Protein AF-Q16V34-F1 (afdb_monomer_lite)

pLDDT: mean 76.79, std 18.2, range [42.53, 96.88]

Structure (mmCIF, N/CA/C/O backbone):
data_AF-Q16V34-F1
#
_entry.id   AF-Q16V34-F1
#
loop_
_atom_site.group_PDB
_atom_site.id
_atom_site.type_symbol
_atom_site.label_atom_id
_atom_site.label_alt_id
_atom_site.label_comp_id
_atom_site.label_asym_id
_atom_site.label_entity_id
_atom_site.label_seq_id
_atom_site.pdbx_PDB_ins_code
_atom_site.Cartn_x
_atom_site.Cartn_y
_atom_site.Cartn_z
_atom_site.occupancy
_atom_site.B_iso_or_equiv
_atom_site.auth_seq_id
_atom_site.auth_comp_id
_atom_site.auth_asym_id
_atom_site.auth_atom_id
_atom_site.pdbx_PDB_model_num
ATOM 1 N N . MET A 1 1 ? 2.512 -23.442 2.640 1.00 48.47 1 MET A N 1
ATOM 2 C CA . MET A 1 1 ? 1.755 -24.605 2.116 1.00 48.47 1 MET A CA 1
ATOM 3 C C . MET A 1 1 ? 1.877 -24.792 0.602 1.00 48.47 1 MET A C 1
ATOM 5 O O . MET A 1 1 ? 2.194 -25.900 0.205 1.00 48.47 1 MET A O 1
ATOM 9 N N . MET A 1 2 ? 1.726 -23.759 -0.244 1.00 46.34 2 MET A N 1
ATOM 10 C CA . MET A 1 2 ? 1.827 -23.896 -1.720 1.00 46.34 2 MET A CA 1
ATOM 11 C C . MET A 1 2 ? 3.150 -24.484 -2.243 1.00 46.34 2 MET A C 1
ATOM 13 O O . MET A 1 2 ? 3.171 -25.165 -3.259 1.00 46.34 2 MET A O 1
ATOM 17 N N . ARG A 1 3 ? 4.257 -24.281 -1.520 1.00 52.34 3 ARG A N 1
ATOM 18 C CA . ARG A 1 3 ? 5.575 -24.823 -1.887 1.00 52.34 3 ARG A CA 1
ATOM 19 C C . ARG A 1 3 ? 5.740 -26.327 -1.627 1.00 52.34 3 ARG A C 1
ATOM 21 O O . ARG A 1 3 ? 6.699 -26.908 -2.115 1.00 52.34 3 ARG A O 1
ATOM 28 N N . ALA A 1 4 ? 4.843 -26.936 -0.849 1.00 61.03 4 ALA A N 1
ATOM 29 C CA . ALA A 1 4 ? 4.933 -28.345 -0.468 1.00 61.03 4 ALA A CA 1
ATOM 30 C C . ALA A 1 4 ? 4.191 -29.282 -1.440 1.00 61.03 4 ALA A C 1
ATOM 32 O O . ALA A 1 4 ? 4.512 -30.464 -1.491 1.00 61.03 4 ALA A O 1
ATOM 33 N N . MET A 1 5 ? 3.211 -28.780 -2.209 1.00 62.06 5 MET A N 1
ATOM 34 C CA . MET A 1 5 ? 2.374 -29.595 -3.106 1.00 62.06 5 MET A CA 1
ATOM 35 C C . MET A 1 5 ? 1.977 -28.814 -4.378 1.00 62.06 5 MET A C 1
ATOM 37 O O . MET A 1 5 ? 0.828 -28.385 -4.503 1.00 62.06 5 MET A O 1
ATOM 41 N N . PRO A 1 6 ? 2.908 -28.616 -5.332 1.00 67.69 6 PRO A N 1
ATOM 42 C CA . PRO A 1 6 ? 2.662 -27.821 -6.541 1.00 67.69 6 PRO A CA 1
ATOM 43 C C . PRO A 1 6 ? 1.556 -28.414 -7.429 1.00 67.69 6 PRO A C 1
ATOM 45 O O . PRO A 1 6 ? 0.730 -27.679 -7.956 1.00 67.69 6 PRO A O 1
ATOM 48 N N . THR A 1 7 ? 1.461 -29.744 -7.503 1.00 68.75 7 THR A N 1
ATOM 49 C CA . THR A 1 7 ? 0.440 -30.446 -8.297 1.00 68.75 7 THR A CA 1
ATOM 50 C C . THR A 1 7 ? -0.974 -30.294 -7.738 1.00 68.75 7 THR A C 1
ATOM 52 O O . THR A 1 7 ? -1.932 -30.359 -8.499 1.00 68.75 7 THR A O 1
ATOM 55 N N . LEU A 1 8 ? -1.130 -30.087 -6.423 1.00 62.75 8 LEU A N 1
ATOM 56 C CA . LEU A 1 8 ? -2.434 -29.844 -5.801 1.00 62.75 8 LEU A CA 1
ATOM 57 C C . LEU A 1 8 ? -2.880 -28.396 -6.024 1.00 62.75 8 LEU A C 1
ATOM 59 O O . LEU A 1 8 ? -4.043 -28.180 -6.332 1.00 62.75 8 LEU A O 1
ATOM 63 N N . ALA A 1 9 ? -1.961 -27.429 -5.929 1.00 64.06 9 ALA A N 1
ATOM 64 C CA . ALA A 1 9 ? -2.246 -26.020 -6.209 1.00 64.06 9 ALA A CA 1
ATOM 65 C C . ALA A 1 9 ? -2.668 -25.799 -7.674 1.00 64.06 9 ALA A C 1
ATOM 67 O O . ALA A 1 9 ? -3.655 -25.112 -7.927 1.00 64.06 9 ALA A O 1
ATOM 68 N N . GLU A 1 10 ? -1.989 -26.466 -8.615 1.00 64.12 10 GLU A N 1
ATOM 69 C CA . GLU A 1 10 ? -2.307 -26.418 -10.049 1.00 64.12 10 GLU A CA 1
ATOM 70 C C . GLU A 1 10 ? -3.673 -27.058 -10.364 1.00 64.12 10 GLU A C 1
ATOM 72 O O . GLU A 1 10 ? -4.436 -26.540 -11.174 1.00 64.12 10 GLU A O 1
ATOM 77 N N . LYS A 1 11 ? -4.040 -28.144 -9.667 1.00 61.06 11 LYS A N 1
ATOM 78 C CA . LYS A 1 11 ? -5.344 -28.811 -9.842 1.00 61.06 11 LYS A CA 1
ATOM 79 C C . LYS A 1 11 ? -6.509 -28.086 -9.167 1.00 61.06 11 LYS A C 1
ATOM 81 O O . LYS A 1 11 ? -7.649 -28.274 -9.580 1.00 61.06 11 LYS A O 1
ATOM 86 N N . LEU A 1 12 ? -6.235 -27.311 -8.116 1.00 62.28 12 LEU A N 1
ATOM 87 C CA . LEU A 1 12 ? -7.243 -26.551 -7.373 1.00 62.28 12 LEU A CA 1
ATOM 88 C C . LEU A 1 12 ? -7.446 -25.131 -7.932 1.00 62.28 12 LEU A C 1
ATOM 90 O O . LEU A 1 12 ? -8.320 -24.426 -7.436 1.00 62.28 12 LEU A O 1
ATOM 94 N N . GLY A 1 13 ? -6.655 -24.709 -8.931 1.00 57.03 13 GLY A N 1
ATOM 95 C CA . GLY A 1 13 ? -6.744 -23.374 -9.537 1.00 57.03 13 GLY A CA 1
ATOM 96 C C . GLY A 1 13 ? -6.521 -22.236 -8.538 1.00 57.03 13 GLY A C 1
ATOM 97 O O . GLY A 1 13 ? -7.044 -21.141 -8.722 1.00 57.03 13 GLY A O 1
ATOM 98 N N . VAL A 1 14 ? -5.805 -22.504 -7.441 1.00 56.59 14 VAL A N 1
ATOM 99 C CA . VAL A 1 14 ? -5.553 -21.508 -6.397 1.00 56.59 14 VAL A CA 1
ATOM 100 C C . VAL A 1 14 ? -4.326 -20.713 -6.807 1.00 56.59 14 VAL A C 1
ATOM 102 O O . VAL A 1 14 ? -3.196 -21.052 -6.448 1.00 56.59 14 VAL A O 1
ATOM 105 N N . ASP A 1 15 ? -4.564 -19.654 -7.571 1.00 58.22 15 ASP A N 1
ATOM 106 C CA . ASP A 1 15 ? -3.575 -18.607 -7.752 1.00 58.22 15 ASP A CA 1
ATOM 107 C C . ASP A 1 15 ? -3.420 -17.832 -6.438 1.00 58.22 15 ASP A C 1
ATOM 109 O O . ASP A 1 15 ? -4.386 -17.512 -5.745 1.00 58.22 15 ASP A O 1
ATOM 113 N N . LEU A 1 16 ? -2.173 -17.523 -6.079 1.00 61.59 16 LEU A N 1
ATOM 114 C CA . LEU A 1 16 ? -1.852 -16.710 -4.900 1.00 61.59 16 LEU A CA 1
ATOM 115 C C . LEU A 1 16 ? -2.504 -15.314 -4.971 1.00 61.59 16 LEU A C 1
ATOM 117 O O . LEU A 1 16 ? -2.696 -14.666 -3.944 1.00 61.59 16 LEU A O 1
ATOM 121 N N . LEU A 1 17 ? -2.823 -14.855 -6.182 1.00 67.50 17 LEU A N 1
ATOM 122 C CA . LEU A 1 17 ? -3.460 -13.583 -6.488 1.00 67.50 17 LEU A CA 1
ATOM 123 C C . LEU A 1 17 ? -4.469 -13.793 -7.604 1.00 67.50 17 LEU A C 1
ATOM 125 O O . LEU A 1 17 ? -4.138 -14.382 -8.629 1.00 67.50 17 LEU A O 1
ATOM 129 N N . ASP A 1 18 ? -5.653 -13.221 -7.439 1.00 82.44 18 ASP A N 1
ATOM 130 C CA . ASP A 1 18 ? -6.615 -13.148 -8.526 1.00 82.44 18 ASP A CA 1
ATOM 131 C C . ASP A 1 18 ? -6.058 -12.325 -9.705 1.00 82.44 18 ASP A C 1
ATOM 133 O O . ASP A 1 18 ? -5.374 -11.305 -9.528 1.00 82.44 18 ASP A O 1
ATOM 137 N N . ALA A 1 19 ? -6.346 -12.773 -10.927 1.00 82.19 19 ALA A N 1
ATOM 138 C CA . ALA A 1 19 ? -5.830 -12.168 -12.149 1.00 82.19 19 ALA A CA 1
ATOM 139 C C . ALA A 1 19 ? -6.340 -10.729 -12.335 1.00 82.19 19 ALA A C 1
ATOM 141 O O . ALA A 1 19 ? -5.609 -9.870 -12.847 1.00 82.19 19 ALA A O 1
ATOM 142 N N . GLU A 1 20 ? -7.566 -10.442 -11.888 1.00 86.75 20 GLU A N 1
ATOM 143 C CA . GLU A 1 20 ? -8.123 -9.090 -11.904 1.00 86.75 20 GLU A CA 1
ATOM 144 C C . GLU A 1 20 ? -7.368 -8.176 -10.931 1.00 86.75 20 GLU A C 1
ATOM 146 O O . GLU A 1 20 ? -6.897 -7.102 -11.325 1.00 86.75 20 GLU A O 1
ATOM 151 N N . ALA A 1 21 ? -7.142 -8.642 -9.698 1.00 86.50 21 ALA A N 1
ATOM 152 C CA . ALA A 1 21 ? -6.371 -7.917 -8.690 1.00 86.50 21 ALA A CA 1
ATOM 153 C C . ALA A 1 21 ? -4.923 -7.646 -9.143 1.00 86.50 21 ALA A C 1
ATOM 155 O O . ALA A 1 21 ? -4.416 -6.529 -8.992 1.00 86.50 21 ALA A O 1
ATOM 156 N N . ALA A 1 22 ? -4.263 -8.628 -9.765 1.00 86.38 22 ALA A N 1
ATOM 157 C CA . ALA A 1 22 ? -2.911 -8.470 -10.300 1.00 86.38 22 ALA A CA 1
ATOM 158 C C . ALA A 1 22 ? -2.854 -7.436 -11.441 1.00 86.38 22 ALA A C 1
ATOM 160 O O . ALA A 1 22 ? -1.942 -6.600 -11.493 1.00 86.38 22 ALA A O 1
ATOM 161 N N . LYS A 1 23 ? -3.847 -7.448 -12.341 1.00 90.81 23 LYS A N 1
ATOM 162 C CA . LYS A 1 23 ? -3.963 -6.465 -13.429 1.00 90.81 23 LYS A CA 1
ATOM 163 C C . LYS A 1 23 ? -4.206 -5.059 -12.886 1.00 90.81 23 LYS A C 1
ATOM 165 O O . LYS A 1 23 ? -3.572 -4.114 -13.364 1.00 90.81 23 LYS A O 1
ATOM 170 N N . TYR A 1 24 ? -5.071 -4.926 -11.883 1.00 91.50 24 TYR A N 1
ATOM 171 C CA . TYR A 1 24 ? -5.326 -3.658 -11.207 1.00 91.50 24 TYR A CA 1
ATOM 172 C C . TYR A 1 24 ? -4.059 -3.115 -10.539 1.00 91.50 24 TYR A C 1
ATOM 174 O O . TYR A 1 24 ? -3.670 -1.976 -10.802 1.00 91.50 24 TYR A O 1
ATOM 182 N N . PHE A 1 25 ? -3.360 -3.941 -9.752 1.00 91.25 25 PHE A N 1
ATOM 183 C CA . PHE A 1 25 ? -2.125 -3.546 -9.070 1.00 91.25 25 PHE A CA 1
ATOM 184 C C . PHE A 1 25 ? -1.061 -3.066 -10.062 1.00 91.25 25 PHE A C 1
ATOM 186 O O . PHE A 1 25 ? -0.483 -1.988 -9.901 1.00 91.25 25 PHE A O 1
ATOM 193 N N . LYS A 1 26 ? -0.851 -3.823 -11.146 1.00 92.19 26 LYS A N 1
ATOM 194 C CA . LYS A 1 26 ? 0.053 -3.426 -12.231 1.00 92.19 26 LYS A CA 1
ATOM 195 C C . LYS A 1 26 ? -0.359 -2.089 -12.853 1.00 92.19 26 LYS A C 1
ATOM 197 O O . LYS A 1 26 ? 0.493 -1.221 -13.040 1.00 92.19 26 LYS A O 1
ATOM 202 N N . GLY A 1 27 ? -1.644 -1.923 -13.171 1.00 93.94 27 GLY A N 1
ATOM 203 C CA . GLY A 1 27 ? -2.182 -0.684 -13.733 1.00 93.94 27 GLY A CA 1
ATOM 204 C C . GLY A 1 27 ? -1.924 0.516 -12.824 1.00 93.94 27 GLY A C 1
ATOM 205 O O . GLY A 1 27 ? -1.373 1.518 -13.274 1.00 93.94 27 GLY A O 1
ATOM 206 N N . MET A 1 28 ? -2.223 0.376 -11.533 1.00 93.00 28 MET A N 1
ATOM 207 C CA . MET A 1 28 ? -2.029 1.412 -10.521 1.00 93.00 28 MET A CA 1
ATOM 208 C C . MET A 1 28 ? -0.563 1.856 -10.408 1.00 93.00 28 MET A C 1
ATOM 210 O O . MET A 1 28 ? -0.291 3.059 -10.401 1.00 93.00 28 MET A O 1
ATOM 214 N N . ILE A 1 29 ? 0.389 0.918 -10.327 1.00 92.06 29 ILE A N 1
ATOM 215 C CA . ILE A 1 29 ? 1.820 1.246 -10.189 1.00 92.06 29 ILE A CA 1
ATOM 216 C C . ILE A 1 29 ? 2.352 1.944 -11.444 1.00 92.06 29 ILE A C 1
ATOM 218 O O . ILE A 1 29 ? 3.024 2.973 -11.341 1.00 92.06 29 ILE A O 1
ATOM 222 N N . LEU A 1 30 ? 2.037 1.417 -12.631 1.00 91.62 30 LEU A N 1
ATOM 223 C CA . LEU A 1 30 ? 2.518 1.991 -13.888 1.00 91.62 30 LEU A CA 1
ATOM 224 C C . LEU A 1 30 ? 1.909 3.367 -14.156 1.00 91.62 30 LEU A C 1
ATOM 226 O O . LEU A 1 30 ? 2.621 4.265 -14.606 1.00 91.62 30 LEU A O 1
ATOM 230 N N . GLU A 1 31 ? 0.629 3.557 -13.842 1.00 92.69 31 GLU A N 1
ATOM 231 C CA . GLU A 1 31 ? -0.027 4.859 -13.946 1.00 92.69 31 GLU A CA 1
ATOM 232 C C . GLU A 1 31 ? 0.601 5.872 -12.982 1.00 92.69 31 GLU A C 1
ATOM 234 O O . GLU A 1 31 ? 0.969 6.968 -13.397 1.00 92.69 31 GLU A O 1
ATOM 239 N N . ASN A 1 32 ? 0.859 5.480 -11.729 1.00 90.75 32 ASN A N 1
ATOM 240 C CA . ASN A 1 32 ? 1.565 6.331 -10.766 1.00 90.75 32 ASN A CA 1
ATOM 241 C C . ASN A 1 32 ? 2.952 6.748 -11.272 1.00 90.75 32 ASN A C 1
ATOM 243 O O . ASN A 1 32 ? 3.316 7.921 -11.181 1.00 90.75 32 ASN A O 1
ATOM 247 N N . MET A 1 33 ? 3.734 5.817 -11.825 1.00 89.12 33 MET A N 1
ATOM 248 C CA . MET A 1 33 ? 5.044 6.139 -12.402 1.00 89.12 33 MET A CA 1
ATOM 249 C C . MET A 1 33 ? 4.929 7.115 -13.582 1.00 89.12 33 MET A C 1
ATOM 251 O O . MET A 1 33 ? 5.716 8.061 -13.676 1.00 89.12 33 MET A O 1
ATOM 255 N N . LYS A 1 34 ? 3.948 6.919 -14.474 1.00 90.38 34 LYS A N 1
ATOM 256 C CA . LYS A 1 34 ? 3.698 7.815 -15.616 1.00 90.38 34 LYS A CA 1
ATOM 257 C C . LYS A 1 34 ? 3.304 9.214 -15.160 1.00 90.38 34 LYS A C 1
ATOM 259 O O . LYS A 1 34 ? 3.908 10.183 -15.616 1.00 90.38 34 LYS A O 1
ATOM 264 N N . GLN A 1 35 ? 2.353 9.318 -14.235 1.00 90.06 35 GLN A N 1
ATOM 265 C CA . GLN A 1 35 ? 1.886 10.598 -13.706 1.00 90.06 35 GLN A CA 1
ATOM 266 C C . GLN A 1 35 ? 3.012 11.370 -13.023 1.00 90.06 35 GLN A C 1
ATOM 268 O O . GLN A 1 35 ? 3.171 12.565 -13.273 1.00 90.06 35 GLN A O 1
ATOM 273 N N . ARG A 1 36 ? 3.841 10.685 -12.228 1.00 88.62 36 ARG A N 1
ATOM 274 C CA . ARG A 1 36 ? 5.004 11.296 -11.572 1.00 88.62 36 ARG A CA 1
ATOM 275 C C . ARG A 1 36 ? 6.032 11.796 -12.579 1.00 88.62 36 ARG A C 1
ATOM 277 O O . ARG A 1 36 ? 6.534 12.904 -12.421 1.00 88.62 36 ARG A O 1
ATOM 284 N N . LYS A 1 37 ? 6.309 11.019 -13.632 1.00 85.19 37 LYS A N 1
ATOM 285 C CA . LYS A 1 37 ? 7.234 11.424 -14.699 1.00 85.19 37 LYS A CA 1
ATOM 286 C C . LYS A 1 37 ? 6.707 12.625 -15.489 1.00 85.19 37 LYS A C 1
ATOM 288 O O . LYS A 1 37 ? 7.486 13.521 -15.789 1.00 85.19 37 LYS A O 1
ATOM 293 N N . ALA A 1 38 ? 5.412 12.648 -15.807 1.00 86.88 38 ALA A N 1
ATOM 294 C CA . ALA A 1 38 ? 4.789 13.727 -16.573 1.00 86.88 38 ALA A CA 1
ATOM 295 C C . ALA A 1 38 ? 4.762 15.058 -15.805 1.00 86.88 38 ALA A C 1
ATOM 297 O O . ALA A 1 38 ? 5.038 16.103 -16.382 1.00 86.88 38 ALA A O 1
ATOM 298 N N . HIS A 1 39 ? 4.474 15.011 -14.503 1.00 85.88 39 HIS A N 1
ATOM 299 C CA . HIS A 1 39 ? 4.357 16.205 -13.659 1.00 85.88 39 HIS A CA 1
ATOM 300 C C . HIS A 1 39 ? 5.653 16.562 -12.914 1.00 85.88 39 HIS A C 1
ATOM 302 O O . HIS A 1 39 ? 5.658 17.495 -12.118 1.00 85.88 39 HIS A O 1
ATOM 308 N N . GLY A 1 40 ? 6.744 15.814 -13.122 1.00 82.38 40 GLY A N 1
ATOM 309 C CA . GLY A 1 40 ? 8.016 16.043 -12.428 1.00 82.38 40 GLY A CA 1
ATOM 310 C C . GLY A 1 40 ? 7.937 15.859 -10.907 1.00 82.38 40 GLY A C 1
ATOM 311 O O . GLY A 1 40 ? 8.685 16.498 -10.172 1.00 82.38 40 GLY A O 1
ATOM 312 N N . ILE A 1 41 ? 7.030 15.008 -10.416 1.00 84.38 41 ILE A N 1
ATOM 313 C CA . ILE A 1 41 ? 6.818 14.809 -8.977 1.00 84.38 41 ILE A CA 1
ATOM 314 C C . ILE A 1 41 ? 7.933 13.922 -8.418 1.00 84.38 41 ILE A C 1
ATOM 316 O O . ILE A 1 41 ? 7.989 12.716 -8.683 1.00 84.38 41 ILE A O 1
ATOM 320 N N . ILE A 1 42 ? 8.787 14.525 -7.595 1.00 83.69 42 ILE A N 1
ATOM 321 C CA . ILE A 1 42 ? 9.806 13.839 -6.801 1.00 83.69 42 ILE A CA 1
ATOM 322 C C . ILE A 1 42 ? 9.212 13.543 -5.426 1.00 83.69 42 ILE A C 1
ATOM 324 O O . ILE A 1 42 ? 8.752 14.441 -4.723 1.00 83.69 42 ILE A O 1
ATOM 328 N N . ARG A 1 43 ? 9.192 12.265 -5.051 1.00 83.75 43 ARG A N 1
ATOM 329 C CA . ARG A 1 43 ? 8.738 11.807 -3.737 1.00 83.75 43 ARG A CA 1
ATOM 330 C C . ARG A 1 43 ? 9.724 10.761 -3.262 1.00 83.75 43 ARG A C 1
ATOM 332 O O . ARG A 1 43 ? 9.935 9.798 -3.980 1.00 83.75 43 ARG A O 1
ATOM 339 N N . ASN A 1 44 ? 10.291 10.930 -2.075 1.00 87.00 44 ASN A N 1
ATOM 340 C CA . ASN A 1 44 ? 11.301 10.015 -1.543 1.00 87.00 44 ASN A CA 1
ATOM 341 C C . ASN A 1 44 ? 10.653 8.694 -1.091 1.00 87.00 44 ASN A C 1
ATOM 343 O O . ASN A 1 44 ? 10.451 8.463 0.097 1.00 87.00 44 ASN A O 1
ATOM 347 N N . ASP A 1 45 ? 10.265 7.854 -2.051 1.00 89.44 45 ASP A N 1
ATOM 348 C CA . ASP A 1 45 ? 9.655 6.543 -1.841 1.00 89.44 45 ASP A CA 1
ATOM 349 C C . ASP A 1 45 ? 10.259 5.471 -2.766 1.00 89.44 45 ASP A C 1
ATOM 351 O O . ASP A 1 45 ? 11.029 5.757 -3.685 1.00 89.44 45 ASP A O 1
ATOM 355 N N . MET A 1 46 ? 9.891 4.208 -2.525 1.00 86.88 46 MET A N 1
ATOM 356 C CA . MET A 1 46 ? 10.367 3.057 -3.303 1.00 86.88 46 MET A CA 1
ATOM 357 C C . MET A 1 46 ? 10.104 3.193 -4.807 1.00 86.88 46 MET A C 1
ATOM 359 O O . MET A 1 46 ? 10.954 2.830 -5.615 1.00 86.88 46 MET A O 1
ATOM 363 N N . ILE A 1 47 ? 8.942 3.725 -5.202 1.00 89.69 47 ILE A N 1
ATOM 364 C CA . ILE A 1 47 ? 8.587 3.900 -6.618 1.00 89.69 47 ILE A CA 1
ATOM 365 C C . ILE A 1 47 ? 9.547 4.896 -7.269 1.00 89.69 47 ILE A C 1
ATOM 367 O O . ILE A 1 47 ? 9.954 4.693 -8.411 1.00 89.69 47 ILE A O 1
ATOM 371 N N . HIS A 1 48 ? 9.927 5.955 -6.555 1.00 89.88 48 HIS A N 1
ATOM 372 C CA . HIS A 1 48 ? 10.895 6.926 -7.043 1.00 89.88 48 HIS A CA 1
ATOM 373 C C . HIS A 1 48 ? 12.291 6.333 -7.203 1.00 89.88 48 HIS A C 1
ATOM 375 O O . HIS A 1 48 ? 12.852 6.447 -8.290 1.00 89.88 48 HIS A O 1
ATOM 381 N N . MET A 1 49 ? 12.784 5.594 -6.206 1.00 88.44 49 MET A N 1
ATOM 382 C CA . MET A 1 49 ? 14.066 4.885 -6.325 1.00 88.44 49 MET A CA 1
ATOM 383 C C . MET A 1 49 ? 14.070 3.926 -7.524 1.00 88.44 49 MET A C 1
ATOM 385 O O . MET A 1 49 ? 15.007 3.908 -8.316 1.00 88.44 49 MET A O 1
ATOM 389 N N . LEU A 1 50 ? 12.980 3.181 -7.737 1.00 87.88 50 LEU A N 1
ATOM 390 C CA . LEU A 1 50 ? 12.833 2.296 -8.896 1.00 87.88 50 LEU A CA 1
ATOM 391 C C . LEU A 1 50 ? 12.813 3.055 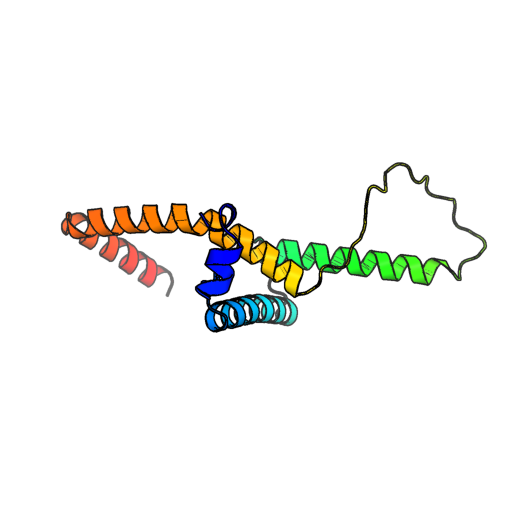-10.239 1.00 87.88 50 LEU A C 1
ATOM 393 O O . LEU A 1 50 ? 13.300 2.543 -11.251 1.00 87.88 50 LEU A O 1
ATOM 397 N N . MET A 1 51 ? 12.273 4.278 -10.276 1.00 86.44 51 MET A N 1
ATOM 398 C CA . MET A 1 51 ? 12.335 5.136 -11.465 1.00 86.44 51 MET A CA 1
ATOM 399 C C . MET A 1 51 ? 13.754 5.655 -11.737 1.00 86.44 51 MET A C 1
ATOM 401 O O . MET A 1 51 ? 14.131 5.753 -12.907 1.00 86.44 51 MET A O 1
ATOM 405 N N . GLU A 1 52 ? 14.524 5.969 -10.695 1.00 86.38 52 GLU A N 1
ATOM 406 C CA . GLU A 1 52 ? 15.922 6.404 -10.800 1.00 86.38 52 GLU A CA 1
ATOM 407 C C . GLU A 1 52 ? 16.828 5.272 -11.278 1.00 86.38 52 GLU A C 1
ATOM 409 O O . GLU A 1 52 ? 17.519 5.448 -12.281 1.00 86.38 52 GLU A O 1
ATOM 414 N N . VAL A 1 53 ? 16.717 4.088 -10.667 1.00 84.69 53 VAL A N 1
ATOM 415 C CA . VAL A 1 53 ? 17.442 2.875 -11.084 1.00 84.69 53 VAL A CA 1
ATOM 416 C C . VAL A 1 53 ? 17.183 2.569 -12.559 1.00 84.69 53 VAL A C 1
ATOM 418 O O . VAL A 1 53 ? 18.111 2.303 -13.322 1.00 84.69 53 VAL A O 1
ATOM 421 N N . ARG A 1 54 ? 15.925 2.676 -13.012 1.00 82.50 54 ARG A N 1
ATOM 422 C CA . ARG A 1 54 ? 15.598 2.503 -14.436 1.00 82.50 54 ARG A CA 1
ATOM 423 C C . ARG A 1 54 ? 16.242 3.581 -15.317 1.00 82.50 54 ARG A C 1
ATOM 425 O O . ARG A 1 54 ? 16.647 3.275 -16.434 1.00 82.50 54 ARG A O 1
ATOM 432 N N . LYS A 1 55 ? 16.304 4.838 -14.867 1.00 81.12 55 LYS A N 1
ATOM 433 C CA . LYS A 1 55 ? 16.889 5.951 -15.636 1.00 81.12 55 LYS A CA 1
ATOM 434 C C . LYS A 1 55 ? 18.409 5.829 -15.751 1.00 81.12 55 LYS A C 1
ATOM 436 O O . LYS A 1 55 ? 18.949 6.132 -16.808 1.00 81.12 55 LYS A O 1
ATOM 441 N N . GLU A 1 56 ? 19.082 5.409 -14.689 1.00 72.88 56 GLU A N 1
ATOM 442 C CA . GLU A 1 56 ? 20.531 5.192 -14.671 1.00 72.88 56 GLU A CA 1
ATOM 443 C C . GLU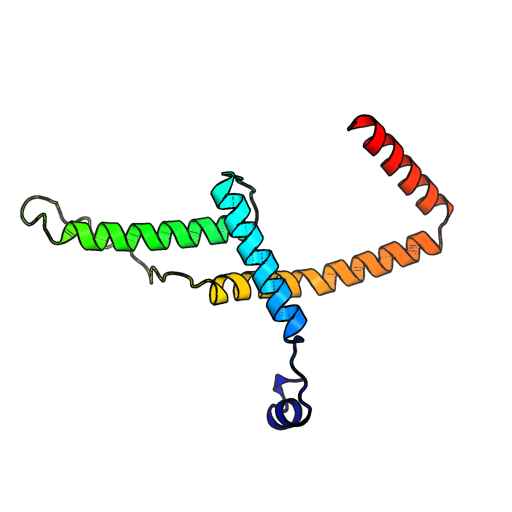 A 1 56 ? 20.934 4.017 -15.567 1.00 72.88 56 GLU A C 1
ATOM 445 O O . GLU A 1 56 ? 21.834 4.164 -16.393 1.00 72.88 56 GLU A O 1
ATOM 450 N N . ALA A 1 57 ? 20.177 2.914 -15.522 1.00 65.81 57 ALA A N 1
ATOM 451 C CA . ALA A 1 57 ? 20.383 1.783 -16.426 1.00 65.81 57 ALA A CA 1
ATOM 452 C C . ALA A 1 57 ? 20.278 2.181 -17.913 1.00 65.81 57 ALA A C 1
ATOM 454 O O . ALA A 1 57 ? 21.041 1.682 -18.734 1.00 65.81 57 ALA A O 1
ATOM 455 N N . LEU A 1 58 ? 19.378 3.115 -18.254 1.00 60.50 58 LEU A N 1
ATOM 456 C CA . LEU A 1 58 ? 19.227 3.639 -19.619 1.00 60.50 58 LEU A CA 1
ATOM 457 C C . LEU A 1 58 ? 20.394 4.536 -20.060 1.00 60.50 58 LEU A C 1
ATOM 459 O O . LEU A 1 58 ? 20.758 4.513 -21.230 1.00 60.50 58 LEU A O 1
ATOM 463 N N . LYS A 1 59 ? 20.977 5.336 -19.157 1.00 60.91 59 LYS A N 1
ATOM 464 C CA . LYS A 1 59 ? 22.108 6.220 -19.494 1.00 60.91 59 LYS A CA 1
ATOM 465 C C . LYS A 1 59 ? 23.366 5.428 -19.842 1.00 60.91 59 LYS A C 1
ATOM 467 O O . LYS A 1 59 ? 24.045 5.766 -20.804 1.00 60.91 59 LYS A O 1
ATOM 472 N N . HIS A 1 60 ? 23.629 4.351 -19.104 1.00 56.88 60 HIS A N 1
ATOM 473 C CA . HIS A 1 60 ? 24.789 3.499 -19.354 1.00 56.88 60 HIS A CA 1
ATOM 474 C C . HIS A 1 60 ? 24.763 2.822 -20.732 1.00 56.88 60 HIS A C 1
ATOM 476 O O . HIS A 1 60 ? 25.820 2.658 -21.330 1.00 56.88 60 HIS A O 1
ATOM 482 N N . GLU A 1 61 ? 23.588 2.487 -21.276 1.00 54.34 61 GLU A N 1
ATOM 483 C CA . GLU A 1 61 ? 23.499 1.952 -22.644 1.00 54.34 61 GLU A CA 1
ATOM 484 C C . GLU A 1 61 ? 23.760 3.014 -23.725 1.00 54.34 61 GLU A C 1
ATOM 486 O O . GLU A 1 61 ? 24.296 2.690 -24.784 1.00 54.34 61 GLU A O 1
ATOM 491 N N . MET A 1 62 ? 23.401 4.278 -23.469 1.00 51.62 62 MET A N 1
ATOM 492 C CA . MET A 1 62 ? 23.626 5.378 -24.415 1.00 51.62 62 MET A CA 1
ATOM 493 C C . MET A 1 62 ? 25.115 5.748 -24.507 1.00 51.62 62 MET A C 1
ATOM 495 O O . MET A 1 62 ? 25.642 5.878 -25.611 1.00 51.62 62 MET A O 1
ATOM 499 N N . ASP A 1 63 ? 25.814 5.817 -23.369 1.00 53.19 63 ASP A N 1
ATOM 500 C CA . ASP A 1 63 ? 27.252 6.129 -23.322 1.00 53.19 63 ASP A CA 1
ATOM 501 C C . ASP A 1 63 ? 28.127 5.001 -23.926 1.00 53.19 63 ASP A C 1
ATOM 503 O O . ASP A 1 63 ? 29.200 5.256 -24.481 1.00 53.19 63 ASP A O 1
ATOM 507 N N . GLU A 1 64 ? 27.669 3.742 -23.879 1.00 51.72 64 GLU A N 1
ATOM 508 C CA . GLU A 1 64 ? 28.344 2.606 -24.534 1.00 51.72 64 GLU A CA 1
ATOM 509 C C . GLU A 1 64 ? 28.135 2.556 -26.062 1.00 51.72 64 GLU A C 1
ATOM 511 O O . GLU A 1 64 ? 28.918 1.916 -26.773 1.00 51.72 64 GLU A O 1
ATOM 516 N N . GLN A 1 65 ? 27.104 3.221 -26.597 1.00 48.16 65 GLN A N 1
ATOM 517 C CA . GLN A 1 65 ? 26.897 3.341 -28.046 1.00 48.16 65 GLN A CA 1
ATOM 518 C C . GLN A 1 65 ? 27.684 4.510 -28.655 1.00 48.16 65 GLN A C 1
ATOM 520 O O . GLN A 1 65 ? 28.264 4.332 -29.728 1.00 48.16 65 GLN A O 1
ATOM 525 N N . ASP A 1 66 ? 27.788 5.648 -27.961 1.00 46.28 66 ASP A N 1
ATOM 526 C CA . ASP A 1 66 ? 28.525 6.835 -28.440 1.00 46.28 66 ASP A CA 1
ATOM 527 C C . ASP A 1 66 ? 30.059 6.686 -28.386 1.00 46.28 66 ASP A C 1
ATOM 529 O O . ASP A 1 66 ? 30.796 7.407 -29.059 1.00 46.28 66 ASP A O 1
ATOM 533 N N . THR A 1 67 ? 30.581 5.710 -27.641 1.00 47.44 67 THR A N 1
ATOM 534 C CA . THR A 1 67 ? 32.032 5.464 -27.538 1.00 47.44 67 THR A CA 1
ATOM 535 C C . THR A 1 67 ? 32.617 4.633 -28.684 1.00 47.44 67 THR A C 1
ATOM 537 O O . THR A 1 67 ? 33.836 4.472 -28.752 1.00 47.44 67 THR A O 1
ATOM 540 N N . LYS A 1 68 ? 31.804 4.141 -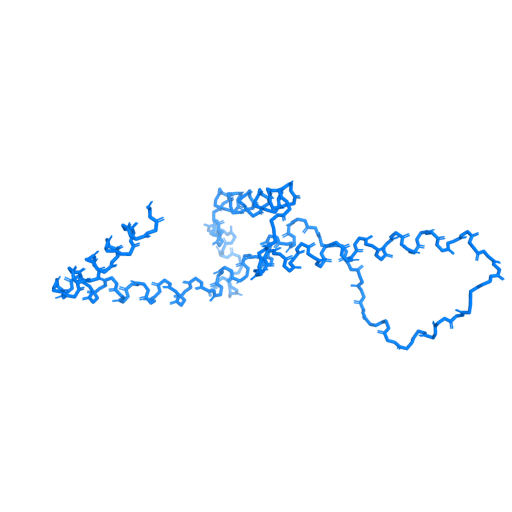29.632 1.00 48.38 68 LYS A N 1
ATOM 541 C CA . LYS A 1 68 ? 32.312 3.359 -30.778 1.00 48.38 68 LYS A CA 1
ATOM 542 C C . LYS A 1 68 ? 32.875 4.196 -31.934 1.00 48.38 68 LYS A C 1
ATOM 544 O O . LYS A 1 68 ? 33.495 3.604 -32.812 1.00 48.38 68 LYS A O 1
ATOM 549 N N . ASP A 1 69 ? 32.721 5.524 -31.916 1.00 46.00 69 ASP A N 1
ATOM 550 C CA . ASP A 1 69 ? 33.153 6.410 -33.018 1.00 46.00 69 ASP A CA 1
ATOM 551 C C . ASP A 1 69 ? 34.292 7.394 -32.652 1.00 46.00 69 ASP A C 1
ATOM 553 O O . ASP A 1 69 ? 34.836 8.082 -33.513 1.00 46.00 69 ASP A O 1
ATOM 557 N N . ALA A 1 70 ? 34.733 7.447 -31.389 1.00 51.00 70 ALA A N 1
ATOM 558 C CA . ALA A 1 70 ? 35.792 8.362 -30.931 1.00 51.00 70 ALA A CA 1
ATOM 559 C C . ALA A 1 70 ? 37.168 7.672 -30.843 1.00 51.00 70 ALA A C 1
ATOM 561 O O . ALA A 1 70 ? 37.782 7.557 -29.783 1.00 51.00 70 ALA A O 1
ATOM 562 N N . GLY A 1 71 ? 37.661 7.185 -31.978 1.00 48.94 71 GLY A N 1
ATOM 563 C CA . GLY A 1 71 ? 38.815 6.291 -32.051 1.00 48.94 71 GLY A CA 1
ATOM 564 C C . GLY A 1 71 ? 40.218 6.893 -31.912 1.00 48.94 71 GLY A C 1
ATOM 565 O O . GLY A 1 71 ? 41.090 6.354 -32.581 1.00 48.94 71 GLY A O 1
ATOM 566 N N . PHE A 1 72 ? 40.508 7.945 -31.122 1.00 48.62 72 PHE A N 1
ATOM 567 C CA . PHE A 1 72 ? 41.932 8.334 -30.950 1.00 48.62 72 PHE A CA 1
ATOM 568 C C . PHE A 1 72 ? 42.375 9.163 -29.719 1.00 48.62 72 PHE A C 1
ATOM 570 O O . PHE A 1 72 ? 43.538 9.561 -29.695 1.00 48.62 72 PHE A O 1
ATOM 577 N N . ALA A 1 73 ? 41.562 9.464 -28.691 1.00 48.16 73 ALA A N 1
ATOM 578 C CA . ALA A 1 73 ? 42.051 10.391 -27.644 1.00 48.16 73 ALA A CA 1
ATOM 579 C C . ALA A 1 73 ? 41.411 10.320 -26.244 1.00 48.16 73 ALA A C 1
ATOM 581 O O . ALA A 1 73 ? 41.241 11.362 -25.611 1.00 48.16 73 ALA A O 1
ATOM 582 N N . THR A 1 74 ? 41.094 9.145 -25.703 1.00 47.84 74 THR A N 1
ATOM 583 C CA . THR A 1 74 ? 40.677 9.047 -24.292 1.00 47.84 74 THR A CA 1
ATOM 584 C C . THR A 1 74 ? 41.483 7.985 -23.558 1.00 47.84 74 THR A C 1
ATOM 586 O O . THR A 1 74 ? 41.506 6.816 -23.923 1.00 47.84 74 THR A O 1
ATOM 589 N N . VAL A 1 75 ? 42.215 8.447 -22.542 1.00 47.47 75 VAL A N 1
ATOM 590 C CA . VAL A 1 75 ? 42.949 7.628 -21.575 1.00 47.47 75 VAL A CA 1
ATOM 591 C C . VAL A 1 75 ? 41.990 6.583 -21.009 1.00 47.47 75 VAL A C 1
ATOM 593 O O . VAL A 1 75 ? 40.903 6.938 -20.557 1.00 47.47 75 VAL A O 1
ATOM 596 N N . GLU A 1 76 ? 42.380 5.308 -21.048 1.00 48.44 76 GLU A N 1
ATOM 597 C CA . GLU A 1 76 ? 41.638 4.223 -20.409 1.00 48.44 76 GLU A CA 1
ATOM 598 C C . GLU A 1 76 ? 41.523 4.510 -18.905 1.00 48.44 76 GLU A C 1
ATOM 600 O O . GLU A 1 76 ? 42.467 4.308 -18.137 1.00 48.44 76 GLU A O 1
ATOM 605 N N . GLU A 1 77 ? 40.362 4.994 -18.462 1.00 52.88 77 GLU A N 1
ATOM 606 C CA . GLU A 1 77 ? 40.028 4.969 -17.044 1.00 52.88 77 GLU A CA 1
ATOM 607 C C . GLU A 1 77 ? 40.015 3.506 -16.592 1.00 52.88 77 GLU A C 1
ATOM 609 O O . GLU A 1 77 ? 39.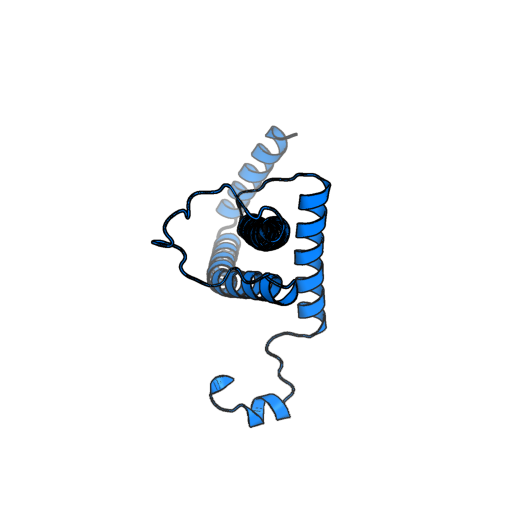245 2.675 -17.081 1.00 52.88 77 GLU A O 1
ATOM 614 N N . SER A 1 78 ? 40.932 3.188 -15.678 1.00 43.31 78 SER A N 1
ATOM 615 C CA . SER A 1 78 ? 41.106 1.854 -15.110 1.00 43.31 78 SER A CA 1
ATOM 616 C C . SER A 1 78 ? 39.773 1.258 -14.660 1.00 43.31 78 SER A C 1
ATOM 618 O O . SER A 1 78 ? 39.076 1.813 -13.812 1.00 43.31 78 SER A O 1
ATOM 620 N N . GLN A 1 79 ? 39.456 0.070 -15.180 1.00 49.31 79 GLN A N 1
ATOM 621 C CA . GLN A 1 79 ? 38.285 -0.730 -14.812 1.00 49.31 79 GLN A CA 1
ATOM 622 C C . GLN A 1 79 ? 38.449 -1.419 -13.447 1.00 49.31 79 GLN A C 1
ATOM 624 O O . GLN A 1 79 ? 38.276 -2.629 -13.315 1.00 49.31 79 GLN A O 1
ATOM 629 N N . VAL A 1 80 ? 38.784 -0.663 -12.405 1.00 46.44 80 VAL A N 1
ATOM 630 C CA . VAL A 1 80 ? 38.827 -1.171 -11.029 1.00 46.44 80 VAL A CA 1
ATOM 631 C C . VAL A 1 80 ? 37.628 -0.585 -10.290 1.00 46.44 80 VAL A C 1
ATOM 633 O O . VAL A 1 80 ? 37.723 0.451 -9.644 1.00 46.44 80 VAL A O 1
ATOM 636 N N . GLY A 1 81 ? 36.466 -1.229 -10.458 1.00 45.44 81 GLY A N 1
ATOM 637 C CA . GLY A 1 81 ? 35.229 -0.852 -9.757 1.00 45.44 81 GLY A CA 1
ATOM 638 C C . GLY A 1 81 ? 33.905 -1.153 -10.472 1.00 45.44 81 GLY A C 1
ATOM 639 O O . GLY A 1 81 ? 32.856 -1.002 -9.857 1.00 45.44 81 GLY A O 1
ATOM 640 N N . LYS A 1 82 ? 33.908 -1.597 -11.738 1.00 45.69 82 LYS A N 1
ATOM 641 C CA . LYS A 1 82 ? 32.677 -1.949 -12.478 1.00 45.69 82 LYS A CA 1
ATOM 642 C C . LYS A 1 82 ? 32.195 -3.369 -12.147 1.00 45.69 82 LYS A C 1
ATOM 644 O O . LYS A 1 82 ? 32.255 -4.272 -12.976 1.00 45.69 82 LYS A O 1
ATOM 649 N N . SER A 1 83 ? 31.716 -3.579 -10.930 1.00 42.53 83 SER A N 1
ATOM 650 C CA . SER A 1 83 ? 30.768 -4.660 -10.629 1.00 42.53 83 SER A CA 1
ATOM 651 C C . SER A 1 83 ? 29.353 -4.079 -10.757 1.00 42.53 83 SER A C 1
ATOM 653 O O . SER A 1 83 ? 29.105 -2.985 -10.274 1.00 42.53 83 SER A O 1
ATOM 655 N N . THR A 1 84 ? 28.323 -4.655 -11.367 1.00 43.22 84 THR A N 1
ATOM 656 C CA . THR A 1 84 ? 28.055 -5.918 -12.058 1.00 43.22 84 THR A CA 1
ATOM 657 C C . THR A 1 84 ? 26.661 -5.698 -12.684 1.00 43.22 84 THR A C 1
ATOM 659 O O . THR A 1 84 ? 25.754 -5.302 -11.963 1.00 43.22 84 THR A O 1
ATOM 662 N N . HIS A 1 85 ? 26.460 -5.939 -13.986 1.00 43.31 85 HIS A N 1
ATOM 663 C CA . HIS A 1 85 ? 25.148 -5.899 -14.674 1.00 43.31 85 HIS A CA 1
ATOM 664 C C . HIS A 1 85 ? 24.306 -4.603 -14.538 1.00 43.31 85 HIS A C 1
ATOM 666 O O . HIS A 1 85 ? 23.352 -4.547 -13.761 1.00 43.31 85 HIS A O 1
ATOM 672 N N . SER A 1 86 ? 24.528 -3.614 -15.414 1.00 50.78 86 SER A N 1
ATOM 673 C CA . SER A 1 86 ? 23.474 -2.636 -15.734 1.00 50.78 86 SER A CA 1
ATOM 674 C C . SER A 1 86 ? 22.386 -3.354 -16.542 1.00 50.78 86 SER A C 1
ATOM 676 O O . SER A 1 86 ? 22.500 -3.529 -17.752 1.00 50.78 86 SER A O 1
ATOM 678 N N . ARG A 1 87 ? 21.374 -3.905 -15.864 1.00 64.44 87 ARG A N 1
ATOM 679 C CA . ARG A 1 87 ? 20.223 -4.553 -16.510 1.00 64.44 87 ARG A CA 1
ATOM 680 C C . ARG A 1 87 ? 19.070 -3.562 -16.555 1.00 64.44 87 ARG A C 1
ATOM 682 O O . ARG A 1 87 ? 18.633 -3.100 -15.505 1.00 64.44 87 ARG A O 1
ATOM 689 N N . ILE A 1 88 ? 18.529 -3.284 -17.743 1.00 72.00 88 ILE A N 1
ATOM 690 C CA . ILE A 1 88 ? 17.271 -2.538 -17.861 1.00 72.00 88 ILE A CA 1
ATOM 691 C C . ILE A 1 88 ? 16.151 -3.332 -17.190 1.00 72.00 88 ILE A C 1
ATOM 693 O O . ILE A 1 88 ? 15.856 -4.469 -17.564 1.00 72.00 88 ILE A O 1
ATOM 697 N N . TRP A 1 89 ? 15.494 -2.691 -16.227 1.00 77.88 89 TRP A N 1
ATOM 698 C CA . TRP A 1 89 ? 14.339 -3.242 -15.533 1.00 77.88 89 TRP A CA 1
ATOM 699 C C . TRP A 1 89 ? 13.077 -3.053 -16.374 1.00 77.88 89 TRP A C 1
ATOM 701 O O . TRP A 1 89 ? 12.668 -1.922 -16.667 1.00 77.88 89 TRP A O 1
ATOM 711 N N . LYS A 1 90 ? 12.435 -4.161 -16.747 1.00 86.81 90 LYS A N 1
ATOM 712 C CA . LYS A 1 90 ? 11.141 -4.157 -17.441 1.00 86.81 90 LYS A CA 1
ATOM 713 C C . LYS A 1 90 ? 10.014 -3.823 -16.465 1.00 86.81 90 LYS A C 1
ATOM 715 O O . LYS A 1 90 ? 10.089 -4.121 -15.277 1.00 86.81 90 LYS A O 1
ATOM 720 N N . ASP A 1 91 ? 8.905 -3.305 -16.988 1.00 88.25 91 ASP A N 1
ATOM 721 C CA . ASP A 1 91 ? 7.727 -2.932 -16.191 1.00 88.25 91 ASP A CA 1
ATOM 722 C C . ASP A 1 91 ? 7.221 -4.064 -15.279 1.00 88.25 91 ASP A C 1
ATOM 724 O O . ASP A 1 91 ? 6.870 -3.821 -14.129 1.00 88.25 91 ASP A O 1
ATOM 728 N N . ASN A 1 92 ? 7.228 -5.316 -15.753 1.00 87.31 92 ASN A N 1
ATOM 729 C CA . ASN A 1 92 ? 6.824 -6.466 -14.934 1.00 87.31 92 ASN A CA 1
ATOM 730 C C . ASN A 1 92 ? 7.775 -6.715 -13.753 1.00 87.31 92 ASN A C 1
ATOM 732 O O . ASN A 1 92 ? 7.326 -7.140 -12.695 1.00 87.31 92 ASN A O 1
ATOM 736 N N . GLU A 1 93 ? 9.071 -6.452 -13.919 1.00 87.62 93 GLU A N 1
ATOM 737 C CA . GLU A 1 93 ? 10.074 -6.639 -12.866 1.00 87.62 93 GLU A CA 1
ATOM 738 C C . GLU A 1 93 ? 9.951 -5.544 -11.809 1.00 87.62 93 GLU A C 1
ATOM 740 O O . GLU A 1 93 ? 9.983 -5.837 -10.617 1.00 87.62 93 GLU A O 1
ATOM 745 N N . LEU A 1 94 ? 9.722 -4.298 -12.236 1.00 89.31 94 LEU A N 1
ATOM 746 C CA . LEU A 1 94 ? 9.450 -3.175 -11.336 1.00 89.31 94 LEU A CA 1
ATOM 747 C C . LEU A 1 94 ? 8.177 -3.411 -10.518 1.00 89.31 94 LEU A C 1
ATOM 749 O O . LEU A 1 94 ? 8.173 -3.231 -9.302 1.00 89.31 94 LEU A O 1
ATOM 753 N N . VAL A 1 95 ? 7.105 -3.864 -11.173 1.00 90.25 95 VAL A N 1
ATOM 754 C CA . VAL A 1 95 ? 5.840 -4.199 -10.503 1.00 90.25 95 VAL A CA 1
ATOM 755 C C . VAL A 1 95 ? 6.030 -5.364 -9.531 1.00 90.25 95 VAL A C 1
ATOM 757 O O . VAL A 1 95 ? 5.504 -5.308 -8.421 1.00 90.25 95 VAL A O 1
ATOM 760 N N . ALA A 1 96 ? 6.815 -6.381 -9.898 1.00 89.31 96 ALA A N 1
ATOM 761 C CA . ALA A 1 96 ? 7.132 -7.492 -9.005 1.00 89.31 96 ALA A CA 1
ATOM 762 C C . ALA A 1 96 ? 7.906 -7.036 -7.755 1.00 89.31 96 ALA A C 1
ATOM 764 O O . ALA A 1 96 ? 7.586 -7.482 -6.655 1.00 89.31 96 ALA A O 1
ATOM 765 N N . GLN A 1 97 ? 8.862 -6.107 -7.886 1.00 89.69 97 GLN A N 1
ATOM 766 C CA . GLN A 1 97 ? 9.537 -5.530 -6.715 1.00 89.69 97 GLN A CA 1
ATOM 767 C C . GLN A 1 97 ? 8.564 -4.774 -5.815 1.00 89.69 97 GLN A C 1
ATOM 769 O O . GLN A 1 97 ? 8.534 -5.018 -4.611 1.00 89.69 97 GLN A O 1
ATOM 774 N N . CYS A 1 98 ? 7.721 -3.910 -6.390 1.00 89.75 98 CYS A N 1
ATOM 775 C CA . CYS A 1 98 ? 6.679 -3.217 -5.631 1.00 89.75 98 CYS A CA 1
ATOM 776 C C . CYS A 1 98 ? 5.770 -4.203 -4.883 1.00 89.75 98 CYS A C 1
ATOM 778 O O . CYS A 1 98 ? 5.374 -3.939 -3.749 1.00 89.75 98 CYS A O 1
ATOM 780 N N . PHE A 1 99 ? 5.462 -5.346 -5.498 1.00 89.44 99 PHE A N 1
ATOM 781 C CA . PHE A 1 99 ? 4.615 -6.368 -4.896 1.00 89.44 99 PHE A CA 1
ATOM 782 C C . PHE A 1 99 ? 5.270 -7.058 -3.687 1.00 89.44 99 PHE A C 1
ATOM 784 O O . PHE A 1 99 ? 4.605 -7.264 -2.674 1.00 89.44 99 PHE A O 1
ATOM 791 N N . ILE A 1 100 ? 6.572 -7.359 -3.742 1.00 89.19 100 ILE A N 1
ATOM 792 C CA . ILE A 1 100 ? 7.301 -7.954 -2.605 1.00 89.19 100 ILE A CA 1
ATOM 793 C C . ILE A 1 100 ? 7.242 -7.030 -1.383 1.00 89.19 100 ILE A C 1
ATOM 795 O O . ILE A 1 100 ? 6.912 -7.479 -0.284 1.00 89.19 100 ILE A O 1
ATOM 799 N N . PHE A 1 101 ? 7.507 -5.736 -1.579 1.00 88.19 101 PHE A N 1
ATOM 800 C CA . PHE A 1 101 ? 7.419 -4.746 -0.502 1.00 88.19 101 PHE A CA 1
ATOM 801 C C . PHE A 1 101 ? 5.996 -4.592 0.035 1.00 88.19 101 PHE A C 1
ATOM 803 O O . PHE A 1 101 ? 5.812 -4.466 1.245 1.00 88.19 101 PHE A O 1
ATOM 810 N N . PHE A 1 102 ? 4.993 -4.640 -0.846 1.00 88.56 102 PHE A N 1
ATOM 811 C CA . PHE A 1 102 ? 3.592 -4.596 -0.443 1.00 88.56 102 PHE A CA 1
ATOM 812 C C . PHE A 1 102 ? 3.244 -5.757 0.493 1.00 88.56 102 PHE A C 1
ATOM 814 O O . PHE A 1 102 ? 2.761 -5.515 1.594 1.00 88.56 102 PHE A O 1
ATOM 821 N N . VAL A 1 103 ? 3.550 -7.001 0.111 1.00 88.62 103 VAL A N 1
ATOM 822 C CA . VAL A 1 103 ? 3.230 -8.179 0.938 1.00 88.62 103 VAL A CA 1
ATOM 823 C C . VAL A 1 103 ? 4.007 -8.175 2.256 1.00 88.62 103 VAL A C 1
ATOM 825 O O . VAL A 1 103 ? 3.437 -8.496 3.295 1.00 88.62 103 VAL A O 1
ATOM 828 N N . ALA A 1 104 ? 5.279 -7.762 2.240 1.00 89.50 104 ALA A N 1
ATOM 829 C CA . ALA A 1 104 ? 6.096 -7.676 3.451 1.00 89.50 104 ALA A CA 1
ATOM 830 C C . ALA A 1 104 ? 5.540 -6.667 4.476 1.00 89.50 104 ALA A C 1
ATOM 832 O O . ALA A 1 104 ? 5.578 -6.922 5.679 1.00 89.50 104 ALA A O 1
ATOM 833 N N . GLY A 1 105 ? 5.014 -5.531 4.008 1.00 88.19 105 GLY A N 1
ATOM 834 C CA . GLY A 1 105 ? 4.387 -4.523 4.868 1.00 88.19 105 GLY A CA 1
ATOM 835 C C . GLY A 1 105 ? 2.922 -4.810 5.205 1.00 88.19 105 GLY A C 1
ATOM 836 O O . GLY A 1 105 ? 2.407 -4.277 6.183 1.00 88.19 105 GLY A O 1
ATOM 837 N N . PHE A 1 106 ? 2.240 -5.641 4.415 1.00 89.62 106 PHE A N 1
ATOM 838 C CA . PHE A 1 106 ? 0.799 -5.843 4.535 1.00 89.62 106 PHE A CA 1
ATOM 839 C C . PHE A 1 106 ? 0.407 -6.526 5.845 1.00 89.62 106 PHE A C 1
ATOM 841 O O . PHE A 1 106 ? -0.451 -6.017 6.561 1.00 89.62 106 PHE A O 1
ATOM 848 N N . ASP A 1 107 ? 1.041 -7.652 6.173 1.00 88.12 107 ASP A N 1
ATOM 849 C CA . ASP A 1 107 ? 0.629 -8.490 7.306 1.00 88.12 107 ASP A CA 1
ATOM 850 C C . ASP A 1 107 ? 0.781 -7.761 8.653 1.00 88.12 107 ASP A C 1
ATOM 852 O O . ASP A 1 107 ? -0.127 -7.733 9.489 1.00 88.12 107 ASP A O 1
ATOM 856 N N . THR A 1 108 ? 1.908 -7.065 8.822 1.00 93.56 108 THR A N 1
ATOM 857 C CA . THR A 1 108 ? 2.213 -6.303 10.040 1.00 93.56 108 THR A CA 1
ATOM 858 C C . THR A 1 108 ? 1.274 -5.111 10.220 1.00 93.56 108 THR A C 1
ATOM 860 O O . THR A 1 108 ? 0.720 -4.919 11.304 1.00 93.56 108 THR A O 1
ATOM 863 N N . VAL A 1 109 ? 1.040 -4.333 9.158 1.00 95.31 109 VAL A N 1
ATOM 864 C CA . VAL A 1 109 ? 0.148 -3.166 9.202 1.00 95.31 109 VAL A CA 1
ATOM 865 C C . VAL A 1 109 ? -1.311 -3.591 9.365 1.00 95.31 109 VAL A C 1
ATOM 867 O O . VAL A 1 109 ? -2.025 -2.994 10.166 1.00 95.31 109 VAL A O 1
ATOM 870 N N . SER A 1 110 ? -1.758 -4.634 8.662 1.00 95.06 110 SER A N 1
ATOM 871 C CA . SER A 1 110 ? -3.129 -5.149 8.769 1.00 95.06 110 SER A CA 1
ATOM 872 C C . SER A 1 110 ? -3.435 -5.638 10.184 1.00 95.06 110 SER A C 1
ATOM 874 O O . SER A 1 110 ? -4.466 -5.273 10.758 1.00 95.06 110 SER A O 1
ATOM 876 N N . THR A 1 111 ? -2.506 -6.382 10.786 1.00 94.75 111 THR A N 1
ATOM 877 C CA . THR A 1 111 ? -2.633 -6.840 12.173 1.00 94.75 111 THR A CA 1
ATOM 878 C C . THR A 1 111 ? -2.671 -5.659 13.145 1.00 94.75 111 THR A C 1
ATOM 880 O O . THR A 1 111 ? -3.562 -5.586 13.992 1.00 94.75 111 THR A O 1
ATOM 883 N N . GLY A 1 112 ? -1.768 -4.684 12.991 1.00 96.88 112 GLY A N 1
ATOM 884 C CA . GLY A 1 112 ? -1.751 -3.478 13.824 1.00 96.88 112 GLY A CA 1
ATOM 885 C C . GLY A 1 112 ? -3.043 -2.659 13.730 1.00 96.88 112 GLY A C 1
ATOM 886 O O . GLY A 1 112 ? -3.589 -2.250 14.753 1.00 96.88 112 GLY A O 1
ATOM 887 N N . LEU A 1 113 ? -3.579 -2.474 12.519 1.00 96.12 113 LEU A N 1
ATOM 888 C CA . LEU A 1 113 ? -4.855 -1.788 12.297 1.00 96.12 113 LEU A CA 1
ATOM 889 C C . LEU A 1 113 ? -6.040 -2.553 12.889 1.00 96.12 113 LEU A C 1
ATOM 891 O O . LEU A 1 113 ? -6.971 -1.930 13.392 1.00 96.12 113 LEU A O 1
ATOM 895 N N . THR A 1 114 ? -6.002 -3.886 12.860 1.00 96.44 114 THR A N 1
ATOM 896 C CA . THR A 1 114 ? -7.049 -4.725 13.456 1.00 96.44 114 THR A CA 1
ATOM 897 C C . THR A 1 114 ? -7.092 -4.545 14.971 1.00 96.44 114 THR A C 1
ATOM 899 O O . THR A 1 114 ? -8.165 -4.302 15.522 1.00 96.44 114 THR A O 1
ATOM 902 N N . PHE A 1 115 ? -5.936 -4.582 15.642 1.00 96.56 115 PHE A N 1
ATOM 903 C CA . PHE A 1 115 ? -5.862 -4.298 17.078 1.00 96.56 115 PHE A CA 1
ATOM 904 C C . PHE A 1 115 ? -6.275 -2.864 17.401 1.00 96.56 115 PHE A C 1
ATOM 906 O O . PHE A 1 115 ? -7.055 -2.651 18.324 1.00 96.56 115 PHE A O 1
ATOM 913 N N . LEU A 1 116 ? -5.821 -1.885 16.614 1.00 95.81 116 LEU A N 1
ATOM 914 C CA . LEU A 1 116 ? -6.229 -0.492 16.787 1.00 95.81 116 LEU A CA 1
ATOM 915 C C . LEU A 1 116 ? -7.753 -0.337 16.696 1.00 95.81 116 LEU A C 1
ATOM 917 O O . LEU A 1 116 ? -8.360 0.283 17.563 1.00 95.81 116 LEU A O 1
ATOM 921 N N . ALA A 1 117 ? -8.378 -0.909 15.665 1.00 95.25 117 ALA A N 1
ATOM 922 C CA . ALA A 1 117 ? -9.824 -0.844 15.482 1.00 95.25 117 ALA A CA 1
ATOM 923 C C . ALA A 1 117 ? -10.577 -1.528 16.632 1.00 95.25 117 ALA A C 1
ATOM 925 O O . ALA A 1 117 ? -11.598 -1.015 17.087 1.00 95.25 117 ALA A O 1
ATOM 926 N N . TYR A 1 118 ? -10.057 -2.655 17.120 1.00 96.56 118 TYR A N 1
ATOM 927 C CA . TYR A 1 118 ? -10.622 -3.370 18.259 1.00 96.56 118 TYR A CA 1
ATOM 928 C C . TYR A 1 118 ? -10.576 -2.537 19.549 1.00 96.56 118 TYR A C 1
ATOM 930 O O . TYR A 1 118 ? -11.603 -2.364 20.204 1.00 96.56 118 TYR A O 1
ATOM 938 N N . GLU A 1 119 ? -9.421 -1.956 19.878 1.00 95.25 119 GLU A N 1
ATOM 939 C CA . GLU A 1 119 ? -9.265 -1.109 21.066 1.00 95.25 119 GLU A CA 1
ATOM 940 C C . GLU A 1 119 ? -10.131 0.155 20.992 1.00 95.25 119 GLU A C 1
ATOM 942 O O . GLU A 1 119 ? -10.724 0.558 21.993 1.00 95.25 119 GLU A O 1
ATOM 947 N N . LEU A 1 120 ? -10.269 0.761 19.808 1.00 95.94 120 LEU A N 1
ATOM 948 C CA . LEU A 1 120 ? -11.158 1.910 19.611 1.00 95.94 120 LEU A CA 1
ATOM 949 C C . LEU A 1 120 ? -12.633 1.537 19.804 1.00 95.94 120 LEU A C 1
ATOM 951 O O . LEU A 1 120 ? -13.372 2.301 20.418 1.00 95.94 120 LEU A O 1
ATOM 955 N N . ALA A 1 121 ? -13.056 0.362 19.331 1.00 94.19 121 ALA A N 1
ATOM 956 C CA . ALA A 1 121 ? -14.434 -0.100 19.488 1.00 94.19 121 ALA A CA 1
ATOM 957 C C . ALA A 1 121 ? -14.802 -0.390 20.955 1.00 94.19 121 ALA A C 1
ATOM 959 O O . ALA A 1 121 ? -15.948 -0.176 21.352 1.00 94.19 121 ALA A O 1
ATOM 960 N N . LEU A 1 122 ? -13.845 -0.860 21.763 1.00 95.88 122 LEU A N 1
ATOM 961 C CA . LEU A 1 122 ? -14.048 -1.099 23.196 1.00 95.88 122 LEU A CA 1
ATOM 962 C C . LEU A 1 122 ? -13.973 0.171 24.049 1.00 95.88 122 LEU A C 1
ATOM 964 O O . LEU A 1 122 ? -14.544 0.194 25.139 1.00 95.88 122 LEU A O 1
ATOM 968 N N . ASN A 1 123 ? -13.298 1.219 23.567 1.00 96.12 123 ASN A N 1
ATOM 969 C CA . ASN A 1 123 ? -13.074 2.460 24.307 1.00 96.12 123 ASN A CA 1
ATOM 970 C C . ASN A 1 123 ? -13.666 3.678 23.563 1.00 96.12 123 ASN A C 1
ATOM 972 O O . ASN A 1 123 ? -12.913 4.467 22.977 1.00 96.12 123 ASN A O 1
ATOM 976 N N . PRO A 1 124 ? -14.998 3.895 23.625 1.00 94.50 124 PRO A N 1
ATOM 977 C CA . PRO A 1 124 ? -15.668 4.987 22.912 1.00 94.50 124 PRO A CA 1
ATOM 978 C C . PRO A 1 124 ? -15.133 6.384 23.249 1.00 94.50 124 PRO A C 1
ATOM 980 O O . PRO A 1 124 ? -15.104 7.259 22.389 1.00 94.50 124 PRO A O 1
ATOM 983 N N . GLU A 1 125 ? -14.675 6.601 24.484 1.00 96.31 125 GLU A N 1
ATOM 984 C CA . GLU A 1 125 ? -14.099 7.881 24.914 1.00 96.31 125 GLU A CA 1
ATOM 985 C C . GLU A 1 125 ? -12.790 8.197 24.167 1.00 96.31 125 GLU A C 1
ATOM 987 O O . GLU A 1 125 ? -12.585 9.317 23.699 1.00 96.31 125 GLU A O 1
ATOM 992 N N . ILE A 1 126 ? -11.928 7.190 23.977 1.00 94.38 126 ILE A N 1
ATOM 993 C CA . ILE A 1 126 ? -10.673 7.328 23.225 1.00 94.38 126 ILE A CA 1
ATOM 994 C C . ILE A 1 126 ? -10.972 7.556 21.740 1.00 94.38 126 ILE A C 1
ATOM 996 O O . ILE A 1 126 ? -10.344 8.406 21.108 1.00 94.38 126 ILE A O 1
ATOM 1000 N N . GLN A 1 127 ? -11.951 6.834 21.188 1.00 94.62 127 GLN A N 1
ATOM 1001 C CA . GLN A 1 127 ? -12.395 7.018 19.807 1.00 94.62 127 GLN A CA 1
ATOM 1002 C C . GLN A 1 127 ? -12.916 8.439 19.560 1.00 94.62 127 GLN A C 1
ATOM 1004 O O . GLN A 1 127 ? -12.551 9.055 18.556 1.00 94.62 127 GLN A O 1
ATOM 1009 N N . GLN A 1 128 ? -13.733 8.966 20.474 1.00 95.69 128 GLN A N 1
ATOM 1010 C CA . GLN A 1 128 ? -14.276 10.317 20.374 1.00 95.69 128 GLN A CA 1
ATOM 1011 C C . GLN A 1 128 ? -13.163 11.369 20.432 1.00 95.69 128 GLN A C 1
ATOM 1013 O O . GLN A 1 128 ? -13.125 12.262 19.585 1.00 95.69 128 GLN A O 1
ATOM 1018 N N . ARG A 1 129 ? -12.200 11.215 21.350 1.00 95.44 129 ARG A N 1
ATOM 1019 C CA . ARG A 1 129 ? -11.052 12.128 21.439 1.00 95.44 129 ARG A CA 1
ATOM 1020 C C . ARG A 1 129 ? -10.202 12.111 20.167 1.00 95.44 129 ARG A C 1
ATOM 1022 O O . ARG A 1 129 ? -9.860 13.166 19.644 1.00 95.44 129 ARG A O 1
ATOM 1029 N N . LEU A 1 130 ? -9.906 10.925 19.629 1.00 93.88 130 LEU A N 1
ATOM 1030 C CA . LEU A 1 130 ? -9.175 10.786 18.364 1.00 93.88 130 LEU A CA 1
ATOM 1031 C C . LEU A 1 130 ? -9.914 11.476 17.206 1.00 93.88 130 LEU A C 1
ATOM 1033 O O . LEU A 1 130 ? -9.289 12.135 16.377 1.00 93.88 130 LEU A O 1
ATOM 1037 N N . TYR A 1 131 ? -11.239 11.334 17.140 1.00 93.81 131 TYR A N 1
ATOM 1038 C CA . TYR A 1 131 ? -12.052 11.993 16.120 1.00 93.81 131 TYR A CA 1
ATOM 1039 C C . TYR A 1 131 ? -11.988 13.522 16.235 1.00 93.81 131 TYR A C 1
ATOM 1041 O O . TYR A 1 131 ? -11.790 14.203 15.227 1.00 93.81 131 TYR A O 1
ATOM 1049 N N . GLU A 1 132 ? -12.100 14.061 17.449 1.00 95.50 132 GLU A N 1
ATOM 1050 C CA . GLU A 1 132 ? -11.978 15.499 17.714 1.00 95.50 132 GLU A CA 1
ATOM 1051 C C . GLU A 1 132 ? -10.600 16.037 17.306 1.00 95.50 132 GLU A C 1
ATOM 1053 O O . GLU A 1 132 ? -10.529 17.018 16.563 1.00 95.50 132 GLU A O 1
ATOM 1058 N N . GLU A 1 133 ? -9.518 15.342 17.677 1.00 93.94 133 GLU A N 1
ATOM 1059 C CA . GLU A 1 133 ? -8.142 15.695 17.293 1.00 93.94 133 GLU A CA 1
ATOM 1060 C C . GLU A 1 133 ? -7.952 15.717 15.759 1.00 93.94 133 GLU A C 1
ATOM 1062 O O . GLU A 1 133 ? -7.261 16.586 15.213 1.00 93.94 133 GLU A O 1
ATOM 1067 N N . ILE A 1 134 ? -8.572 14.776 15.034 1.00 93.31 134 ILE A N 1
ATOM 1068 C CA . ILE A 1 134 ? -8.538 14.742 13.562 1.00 93.31 134 ILE A CA 1
ATOM 1069 C C . ILE A 1 134 ? -9.313 15.926 12.973 1.00 93.31 134 ILE A C 1
ATOM 1071 O O . ILE A 1 134 ? -8.838 16.556 12.023 1.00 93.31 134 ILE A O 1
ATOM 1075 N N . MET A 1 135 ? -10.496 16.230 13.510 1.00 93.25 135 MET A N 1
ATOM 1076 C CA . MET A 1 135 ? -11.337 17.323 13.017 1.00 93.25 135 MET A CA 1
ATOM 1077 C C . MET A 1 135 ? -10.693 18.690 13.254 1.00 93.25 135 MET A C 1
ATOM 1079 O O . MET A 1 135 ? -10.688 19.513 12.339 1.00 93.25 135 MET A O 1
ATOM 1083 N N . GLU A 1 136 ? -10.083 18.908 14.420 1.00 93.31 136 GLU A N 1
ATOM 1084 C CA . GLU A 1 136 ? -9.346 20.137 14.732 1.00 93.31 136 GLU A CA 1
ATOM 1085 C C . GLU A 1 136 ? -8.214 20.383 13.722 1.00 93.31 136 GLU A C 1
ATOM 1087 O O . GLU A 1 136 ? -8.122 21.457 13.120 1.00 93.31 136 GLU A O 1
ATOM 1092 N N . LYS A 1 137 ? -7.390 19.362 13.453 1.00 87.94 137 LYS A N 1
ATOM 1093 C CA . LYS A 1 137 ? -6.281 19.479 12.492 1.00 87.94 137 LYS A CA 1
ATOM 1094 C C . LYS A 1 137 ? -6.753 19.635 11.052 1.00 87.94 137 LYS A C 1
ATOM 1096 O O . LYS A 1 137 ? -6.132 20.363 10.282 1.00 87.94 137 LYS A O 1
ATOM 1101 N N . LYS A 1 138 ? -7.846 18.971 10.668 1.00 81.06 138 LYS A N 1
ATOM 1102 C CA . LYS A 1 138 ? -8.416 19.110 9.321 1.00 81.06 138 LYS A CA 1
ATOM 1103 C C . LYS A 1 138 ? -8.929 20.530 9.071 1.00 81.06 138 LYS A C 1
ATOM 1105 O O . LYS A 1 138 ? -8.800 21.015 7.952 1.00 81.06 138 LYS A O 1
ATOM 1110 N N . ILE A 1 139 ? -9.467 21.189 10.097 1.00 69.88 139 ILE A N 1
ATOM 1111 C CA . ILE A 1 139 ? -9.907 22.589 10.030 1.00 69.88 139 ILE A CA 1
ATOM 1112 C C . ILE A 1 139 ? -8.710 23.549 9.960 1.00 69.88 139 ILE A C 1
ATOM 1114 O O . ILE A 1 139 ? -8.812 24.561 9.288 1.00 69.88 139 ILE A O 1
ATOM 1118 N N . GLN A 1 140 ? -7.567 23.232 10.578 1.00 61.12 140 GLN A N 1
ATOM 1119 C CA . GLN A 1 140 ? -6.353 24.064 10.480 1.00 61.12 140 GLN A CA 1
ATOM 1120 C C . GLN A 1 140 ? -5.646 24.019 9.114 1.00 61.12 140 GLN A C 1
ATOM 1122 O O . GLN A 1 140 ? -4.848 24.907 8.820 1.00 61.12 140 GLN A O 1
ATOM 1127 N N . ILE A 1 141 ? -5.867 22.975 8.309 1.00 59.00 141 ILE A N 1
ATOM 1128 C CA . ILE A 1 141 ? -5.211 22.794 6.999 1.00 59.00 141 ILE A CA 1
ATOM 1129 C C . ILE A 1 141 ? -6.029 23.425 5.849 1.00 59.00 141 ILE A C 1
ATOM 1131 O O . ILE A 1 141 ? -5.496 23.596 4.751 1.00 59.00 141 ILE A O 1
ATOM 1135 N N . LEU A 1 142 ? -7.297 23.778 6.091 1.00 50.72 142 LEU A N 1
ATOM 1136 C CA . LEU A 1 142 ? -8.178 24.490 5.153 1.00 50.72 142 LEU A CA 1
ATOM 1137 C C . LEU A 1 142 ? -8.193 25.994 5.445 1.00 50.72 142 LEU A C 1
ATOM 1139 O O . LEU A 1 142 ? -8.231 26.758 4.456 1.00 50.72 142 LEU A O 1
#

Radius of gyration: 24.19 Å; chains: 1; bounding box: 59×55×58 Å

Organism: Aedes aegypti (NCBI:txid7159)

Sequence (142 aa):
MMRAMPTLAEKLGVDLLDAEAAKYFKGMILENMKQRKAHGIIRNDMIHMLMEVRKEALKHEMDEQDTKDAGFATVEESQVGKSTHSRIWKDNELVAQCFIFFVAGFDTVSTGLTFLAYELALNPEIQQRLYEEIMEKKIQIL

Secondary structure (DSSP, 8-state):
-TTT-HHHHHHHT--SS-HHHHHHHHHHHHHHHHHHHHHT---SSHHHHHHHHHHHHHHHHHHHHHTTS-TT-------SS--S--PPPPHHHHHHHHHHHHHHHHHHHHHHHHHHHHHHHH-HHHHHHHHHHHHHHHHHH-

InterPro do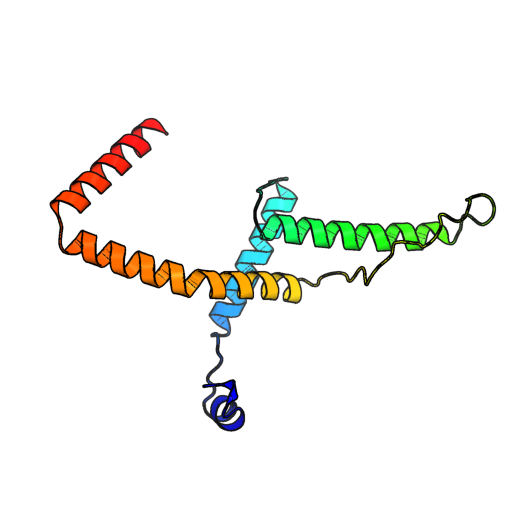mains:
  IPR001128 Cytochrome P450 [PF00067] (31-136)
  IPR036396 Cytochrome P450 superfamily [G3DSA:1.10.630.10] (1-140)
  IPR036396 Cytochrome P450 superfamily [SSF48264] (9-136)
  IPR050476 Insect Cytochrome P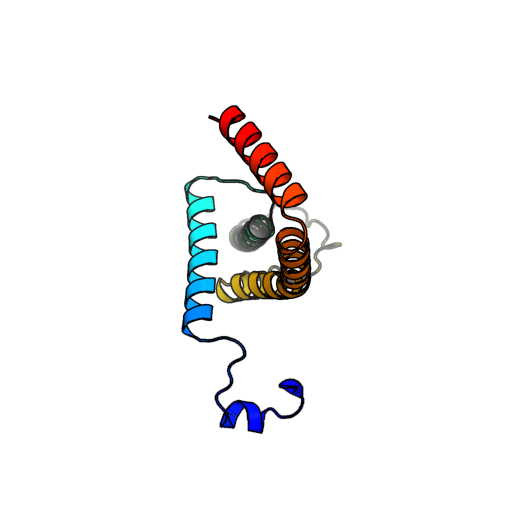450 Detoxification [PTHR24292] (4-136)

Foldseek 3Di:
DCVVCVPVCVVVVDDPDDPVRLVVLLVVLVVVLVVCVVVVPDDPDPSNVLVVLLVVLVVVVVVVVVVPPPPDDDDPPDPPPDDDDSDRQDSVNSSVVVVVVCVVPPPVVVVVVVVVVVVCVVPVVVVVVVVVVVVVVVVVVD